Protein AF-D3NQY7-F1 (afdb_monomer_lite)

pLDDT: mean 91.81, std 7.22, range [50.72, 98.06]

Radius of gyration: 21.27 Å; chains: 1; bounding box: 41×18×64 Å

Secondary structure (DSSP, 8-state):
--HHHHHHHHHHT-SSSPPHHHHHHHHTTSHHHHHHHHHHHHHHHHHHHHHHHHHHHHHHHHTS-HHHHHH-HHHHHHHHHHHHHHHHHHHHHHHHHHTT-

Sequence (101 aa):
MDRAARLDSLHRSHDGQPPKPALRAALLGGRERANALKRAATLRLHGTLAAEACFAAARRRRGLTAATCRSDAWLARLAATLAHHRGAAVALLDQRKAYSQ

Foldseek 3Di:
DDLVVLVVVQPVVDPDDGDPVSNQQSNQPHDVSSVVVVLVVLLVVLVVQLVVLVVVLVVVVVVDDPVVCVVDPSNVVSVVSNVVSVVVNVVSVVVVVVVVD

Structure (mmCIF, N/CA/C/O backbone):
data_AF-D3NQY7-F1
#
_entry.id   AF-D3NQY7-F1
#
loop_
_atom_site.group_PDB
_atom_site.id
_atom_site.type_symbo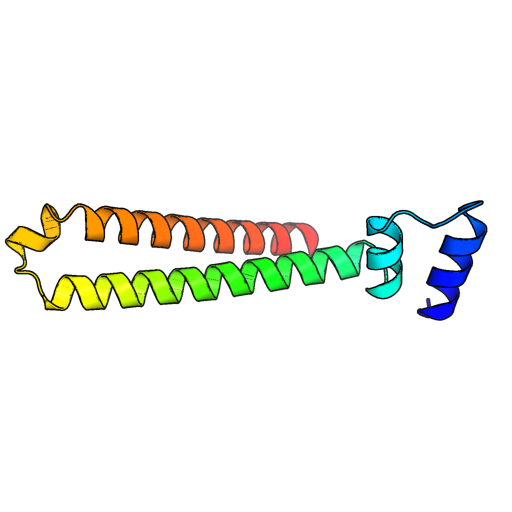l
_atom_site.label_atom_id
_atom_site.label_alt_id
_atom_site.label_comp_id
_atom_site.label_asym_id
_atom_site.label_entity_id
_atom_site.label_seq_id
_atom_site.pdbx_PDB_ins_code
_atom_site.Cartn_x
_atom_site.Cartn_y
_atom_site.Cartn_z
_atom_site.occupancy
_atom_site.B_iso_or_equiv
_atom_site.auth_seq_id
_atom_site.auth_comp_id
_atom_site.auth_asym_id
_atom_site.auth_atom_id
_atom_site.pdbx_PDB_model_num
ATOM 1 N N . MET A 1 1 ? 21.744 3.889 -20.654 1.00 65.56 1 MET A N 1
ATOM 2 C CA . MET A 1 1 ? 20.913 3.978 -21.877 1.00 65.56 1 MET A CA 1
ATOM 3 C C . MET A 1 1 ? 19.952 5.149 -21.776 1.00 65.56 1 MET A C 1
ATOM 5 O O . MET A 1 1 ? 19.302 5.309 -20.741 1.00 65.56 1 MET A O 1
ATOM 9 N N . ASP A 1 2 ? 19.856 5.929 -22.844 1.00 88.19 2 ASP A N 1
ATOM 10 C CA . ASP A 1 2 ? 18.861 6.986 -23.017 1.00 88.19 2 ASP A CA 1
ATOM 11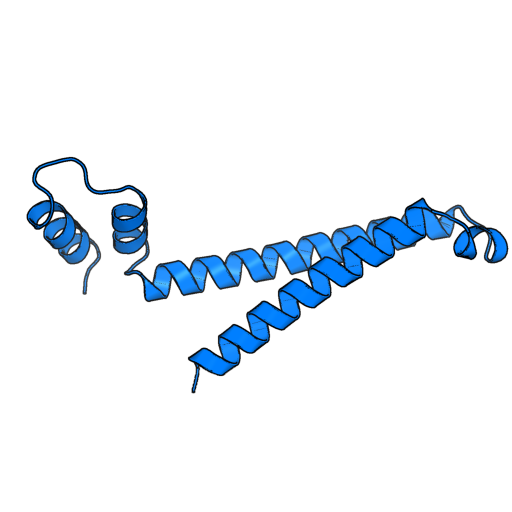 C C . ASP A 1 2 ? 17.442 6.403 -23.240 1.00 88.19 2 ASP A C 1
ATOM 13 O O . ASP A 1 2 ? 17.281 5.225 -23.574 1.00 88.19 2 ASP A O 1
ATOM 17 N N . ARG A 1 3 ? 16.391 7.185 -22.963 1.00 86.50 3 ARG A N 1
ATOM 18 C CA . ARG A 1 3 ? 14.982 6.791 -23.138 1.00 86.50 3 ARG A CA 1
ATOM 19 C C . ARG A 1 3 ? 14.658 6.512 -24.603 1.00 86.50 3 ARG A C 1
ATOM 21 O O . ARG A 1 3 ? 13.979 5.516 -24.843 1.00 86.50 3 ARG A O 1
ATOM 28 N N . ALA A 1 4 ? 15.150 7.331 -25.533 1.00 89.38 4 ALA A N 1
ATOM 29 C CA . ALA A 1 4 ? 14.934 7.131 -26.966 1.00 89.38 4 ALA A CA 1
ATOM 30 C C . ALA A 1 4 ? 15.476 5.764 -27.411 1.00 89.38 4 ALA A C 1
ATOM 32 O O . ALA A 1 4 ? 14.716 4.924 -27.880 1.00 89.38 4 ALA A O 1
ATOM 33 N N . ALA A 1 5 ? 16.728 5.455 -27.060 1.00 89.69 5 ALA A N 1
ATOM 34 C CA . ALA A 1 5 ? 17.363 4.174 -27.384 1.00 89.69 5 ALA A CA 1
ATOM 35 C C . ALA A 1 5 ? 16.595 2.933 -26.873 1.00 89.69 5 ALA A C 1
ATOM 37 O O . ALA A 1 5 ? 16.567 1.894 -27.534 1.00 89.69 5 ALA A O 1
ATOM 38 N N . ARG A 1 6 ? 15.952 3.015 -25.697 1.00 89.44 6 ARG A N 1
ATOM 39 C CA . ARG A 1 6 ? 15.106 1.922 -25.176 1.00 89.44 6 ARG A CA 1
ATOM 40 C C . ARG A 1 6 ? 13.807 1.759 -25.957 1.00 89.44 6 ARG A C 1
ATOM 42 O O . ARG A 1 6 ? 13.368 0.628 -26.143 1.00 89.44 6 ARG A O 1
ATOM 49 N N . LEU A 1 7 ? 13.180 2.862 -26.362 1.00 91.19 7 LEU A N 1
ATOM 50 C CA . LEU A 1 7 ? 11.961 2.822 -27.168 1.00 91.19 7 LEU A CA 1
ATOM 51 C C . LEU A 1 7 ? 12.261 2.302 -28.576 1.00 91.19 7 LEU A C 1
ATOM 53 O O . LEU A 1 7 ? 11.533 1.438 -29.051 1.00 91.19 7 LEU A O 1
ATOM 57 N N . ASP A 1 8 ? 13.376 2.717 -29.175 1.00 91.25 8 ASP A N 1
ATOM 58 C CA . ASP A 1 8 ? 13.817 2.226 -30.486 1.00 91.25 8 ASP A CA 1
ATOM 59 C C . ASP A 1 8 ? 14.144 0.730 -30.455 1.00 91.25 8 ASP A C 1
ATOM 61 O O . ASP A 1 8 ? 13.803 -0.016 -31.369 1.00 91.25 8 ASP A O 1
ATOM 65 N N . SER A 1 9 ? 14.790 0.257 -29.385 1.00 90.19 9 SER A N 1
ATOM 66 C CA . SER A 1 9 ? 15.016 -1.177 -29.168 1.00 90.19 9 SER A CA 1
ATOM 67 C C . SER A 1 9 ? 13.697 -1.950 -29.012 1.00 90.19 9 SER A C 1
ATOM 69 O O . SER A 1 9 ? 13.519 -3.026 -29.587 1.00 90.19 9 SER A O 1
ATOM 71 N N . LEU A 1 10 ? 12.731 -1.381 -28.285 1.00 90.88 10 LEU A N 1
ATOM 72 C CA . LEU A 1 10 ? 11.414 -1.989 -28.108 1.00 90.88 10 LEU A CA 1
ATOM 73 C C . LEU A 1 10 ? 10.626 -2.054 -29.424 1.00 90.88 10 LEU A C 1
ATOM 75 O O . LEU A 1 10 ? 9.980 -3.063 -29.689 1.00 90.88 10 LEU A O 1
ATOM 79 N N . HIS A 1 11 ? 10.697 -1.007 -30.245 1.00 89.50 11 HIS A N 1
ATOM 80 C CA . HIS A 1 11 ? 10.024 -0.965 -31.539 1.00 89.50 11 HIS A CA 1
ATOM 81 C C . HIS A 1 11 ? 10.633 -1.967 -32.523 1.00 89.50 11 HIS A C 1
ATOM 83 O O . HIS A 1 11 ? 9.903 -2.686 -33.185 1.00 89.50 11 HIS A O 1
ATOM 89 N N . ARG A 1 12 ? 11.966 -2.105 -32.547 1.00 91.62 12 ARG A N 1
ATOM 90 C CA . ARG A 1 12 ? 12.656 -3.087 -33.403 1.00 91.62 12 ARG A CA 1
ATOM 91 C C . ARG A 1 12 ? 12.425 -4.550 -33.019 1.00 91.62 12 ARG A C 1
ATOM 93 O O . ARG A 1 12 ? 12.694 -5.426 -33.826 1.00 91.62 12 ARG A O 1
ATOM 100 N N . SER A 1 13 ? 11.991 -4.821 -31.790 1.00 91.06 13 SER A N 1
ATOM 101 C CA . SER A 1 13 ? 11.751 -6.185 -31.292 1.00 91.06 13 SER A CA 1
ATOM 102 C C . SER A 1 13 ? 10.299 -6.644 -31.431 1.00 91.06 13 SER A C 1
ATOM 104 O O . SER A 1 13 ? 9.989 -7.768 -31.044 1.00 91.06 13 SER A O 1
ATOM 106 N N . HIS A 1 14 ? 9.408 -5.786 -31.935 1.00 89.81 14 HIS A N 1
ATOM 107 C CA . HIS A 1 14 ? 7.991 -6.092 -32.085 1.00 89.81 14 HIS A CA 1
ATOM 108 C C . HIS A 1 14 ? 7.506 -5.634 -33.460 1.00 89.81 14 HIS A C 1
ATOM 110 O O . HIS A 1 14 ? 7.515 -4.443 -33.750 1.00 89.81 14 HIS A O 1
ATOM 116 N N . ASP A 1 15 ? 6.982 -6.564 -34.258 1.00 85.62 15 ASP A N 1
ATOM 117 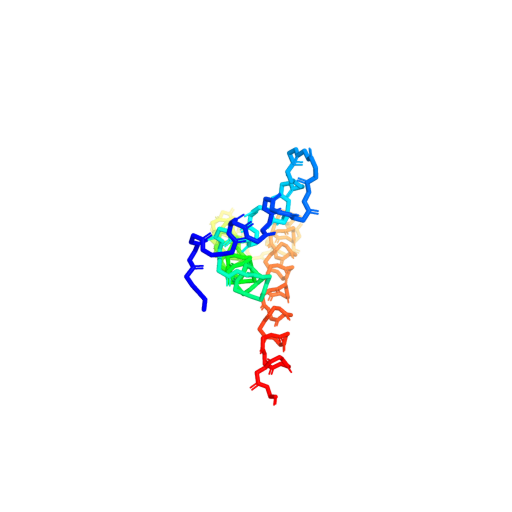C CA . ASP A 1 15 ? 6.439 -6.281 -35.599 1.00 85.62 15 ASP A CA 1
ATOM 118 C C . ASP A 1 15 ? 5.130 -5.459 -35.574 1.00 85.62 15 ASP A C 1
ATOM 120 O O . ASP A 1 15 ? 4.578 -5.095 -36.608 1.00 85.62 15 ASP A O 1
ATOM 124 N N . GLY A 1 16 ? 4.616 -5.150 -34.380 1.00 86.25 16 GLY A N 1
ATOM 125 C CA . GLY A 1 16 ? 3.390 -4.393 -34.155 1.00 86.25 16 GLY A CA 1
ATOM 126 C C . GLY A 1 16 ? 3.432 -3.614 -32.842 1.00 86.25 16 GLY A C 1
ATOM 127 O O . GLY A 1 16 ? 4.495 -3.380 -32.264 1.00 86.25 16 GLY A O 1
ATOM 128 N N . GLN A 1 17 ? 2.266 -3.191 -32.344 1.00 86.88 17 GLN A N 1
ATOM 129 C CA . GLN A 1 17 ? 2.210 -2.417 -31.104 1.00 86.88 17 GLN A CA 1
ATOM 130 C C . GLN A 1 17 ? 2.838 -3.210 -29.939 1.00 86.88 17 GLN A C 1
ATOM 132 O O . GLN A 1 17 ? 2.337 -4.284 -29.594 1.00 86.88 17 GLN A O 1
ATOM 137 N N . PRO A 1 18 ? 3.894 -2.685 -29.284 1.00 87.75 18 PRO A N 1
ATOM 138 C CA . PRO A 1 18 ? 4.546 -3.410 -28.209 1.00 87.75 18 PRO A CA 1
ATOM 139 C C . PRO A 1 18 ? 3.605 -3.559 -27.003 1.00 87.75 18 PRO A C 1
ATOM 141 O O . PRO A 1 18 ? 2.794 -2.662 -26.725 1.00 87.75 18 PRO A O 1
ATOM 144 N N . PRO A 1 19 ? 3.731 -4.646 -26.219 1.00 90.75 19 PRO A N 1
ATOM 145 C CA . PRO A 1 19 ? 2.931 -4.855 -25.024 1.00 90.75 19 PRO A CA 1
ATOM 146 C C . PRO A 1 19 ? 3.019 -3.657 -24.073 1.00 90.75 19 PRO A C 1
ATOM 148 O O . PRO A 1 19 ? 4.110 -3.191 -23.726 1.00 90.75 19 PRO A O 1
ATOM 151 N N . LYS A 1 20 ? 1.865 -3.192 -23.575 1.00 91.75 20 LYS A N 1
ATOM 152 C CA . LYS A 1 20 ? 1.782 -2.063 -22.626 1.00 91.75 20 LYS A CA 1
ATOM 153 C C . LYS A 1 20 ? 2.750 -2.187 -21.431 1.00 91.75 20 LYS A C 1
ATOM 155 O O . LYS A 1 20 ? 3.338 -1.168 -21.060 1.00 91.75 20 LYS A O 1
ATOM 160 N N . PRO A 1 21 ? 2.976 -3.376 -20.827 1.00 89.38 21 PRO A N 1
ATOM 161 C CA . PRO A 1 21 ? 3.953 -3.522 -19.747 1.00 89.38 21 PRO A CA 1
ATOM 162 C C . PRO A 1 21 ? 5.399 -3.246 -20.184 1.00 89.38 21 PRO A C 1
ATOM 164 O O . PRO A 1 21 ? 6.138 -2.587 -19.452 1.00 89.38 21 PRO A O 1
ATOM 167 N N . ALA A 1 22 ? 5.791 -3.703 -21.377 1.00 89.62 22 ALA A N 1
ATOM 168 C CA . ALA A 1 22 ? 7.129 -3.496 -21.925 1.00 89.62 22 ALA A CA 1
ATOM 169 C C . ALA A 1 22 ? 7.358 -2.021 -22.284 1.00 89.62 22 ALA A C 1
ATOM 171 O O . ALA A 1 22 ? 8.381 -1.443 -21.913 1.00 89.62 22 ALA A O 1
ATOM 172 N N . LEU A 1 23 ? 6.352 -1.378 -22.887 1.00 92.19 23 LEU A N 1
ATOM 173 C CA . LEU A 1 23 ? 6.360 0.060 -23.153 1.00 92.19 23 LEU A CA 1
ATOM 174 C C . LEU A 1 23 ? 6.505 0.872 -21.862 1.00 92.19 23 LEU A C 1
ATOM 176 O O . LEU A 1 23 ? 7.367 1.744 -21.759 1.00 92.19 23 LEU A O 1
ATOM 180 N N . ARG A 1 24 ? 5.717 0.551 -20.832 1.00 91.38 24 ARG A N 1
ATOM 181 C CA . ARG A 1 24 ? 5.808 1.209 -19.523 1.00 91.38 24 ARG A CA 1
ATOM 182 C C . ARG A 1 24 ? 7.191 1.038 -18.893 1.00 91.38 24 ARG A C 1
ATOM 184 O O . ARG A 1 24 ? 7.723 2.002 -18.348 1.00 91.38 24 ARG A O 1
ATOM 191 N N . ALA A 1 25 ? 7.782 -0.153 -18.971 1.00 91.94 25 ALA A N 1
ATOM 192 C CA . ALA A 1 25 ? 9.133 -0.386 -18.472 1.00 91.94 25 ALA A CA 1
ATOM 193 C C . ALA A 1 25 ? 10.168 0.454 -19.238 1.00 91.94 25 ALA A C 1
ATOM 195 O O . ALA A 1 25 ? 10.982 1.120 -18.605 1.00 91.94 25 ALA A O 1
ATOM 196 N N . ALA A 1 26 ? 10.106 0.498 -20.572 1.00 91.56 26 ALA A N 1
ATOM 197 C CA . ALA A 1 26 ? 11.005 1.315 -21.391 1.00 91.56 26 ALA A CA 1
ATOM 198 C C . ALA A 1 26 ? 10.913 2.815 -21.045 1.00 91.56 26 ALA A C 1
ATOM 200 O O . ALA A 1 26 ? 11.944 3.473 -20.860 1.00 91.56 26 ALA A O 1
ATOM 201 N N . LEU A 1 27 ? 9.689 3.328 -20.865 1.00 92.62 27 LEU A N 1
ATOM 202 C CA . LEU A 1 27 ? 9.412 4.715 -20.468 1.00 92.62 27 LEU A CA 1
ATOM 203 C C . LEU A 1 27 ? 9.951 5.056 -19.073 1.00 92.62 27 LEU A C 1
ATOM 205 O O . LEU A 1 27 ? 10.467 6.150 -18.862 1.00 92.62 27 LEU A O 1
ATOM 209 N N . LEU A 1 28 ? 9.862 4.117 -18.130 1.00 92.44 28 LEU A N 1
ATOM 210 C CA . LEU A 1 28 ? 10.304 4.300 -16.744 1.00 92.44 28 LEU A CA 1
ATOM 211 C C . LEU A 1 28 ? 11.791 3.983 -16.526 1.00 92.44 28 LEU A C 1
ATOM 213 O O . LEU A 1 28 ? 12.240 3.919 -15.384 1.00 92.44 28 LEU A O 1
ATOM 217 N N . GLY A 1 29 ? 12.570 3.820 -17.598 1.00 91.12 29 GLY A N 1
ATOM 218 C CA . GLY A 1 29 ? 14.017 3.612 -17.517 1.00 91.12 29 GLY A CA 1
ATOM 219 C C . GLY A 1 29 ? 14.447 2.154 -17.350 1.00 91.12 29 GLY A C 1
ATOM 220 O O . GLY A 1 29 ? 15.550 1.899 -16.877 1.00 91.12 29 GLY A O 1
ATOM 221 N N . GLY A 1 30 ? 13.601 1.207 -17.748 1.00 91.44 30 GLY A N 1
ATOM 222 C CA . GLY A 1 30 ? 13.834 -0.234 -17.673 1.00 91.44 30 GLY A CA 1
ATOM 223 C C . GLY A 1 30 ? 13.003 -0.923 -16.589 1.00 91.44 30 GLY A C 1
ATOM 224 O O . GLY A 1 30 ? 12.370 -0.281 -15.747 1.00 91.44 30 GLY A O 1
ATOM 225 N N . ARG A 1 31 ? 13.010 -2.263 -16.609 1.00 89.56 31 ARG A N 1
ATOM 226 C CA . ARG A 1 31 ? 12.196 -3.095 -15.708 1.00 89.56 31 ARG A CA 1
ATOM 227 C C . ARG A 1 31 ? 12.539 -2.868 -14.236 1.00 89.56 31 ARG A C 1
ATOM 229 O O . ARG A 1 31 ? 11.633 -2.692 -13.427 1.00 89.56 31 ARG A O 1
ATOM 236 N N . GLU A 1 32 ? 13.825 -2.781 -13.910 1.00 90.31 32 GLU A N 1
ATOM 237 C CA . GLU A 1 32 ? 14.278 -2.580 -12.530 1.00 90.31 32 GLU A CA 1
ATOM 238 C C . GLU A 1 32 ? 13.831 -1.236 -11.956 1.00 90.31 32 GLU A C 1
ATOM 240 O O . GLU A 1 32 ? 13.233 -1.182 -10.879 1.00 90.31 32 GLU A O 1
ATOM 245 N N . ARG A 1 33 ? 14.013 -0.146 -12.710 1.00 90.62 33 ARG A N 1
ATOM 246 C CA . ARG A 1 33 ? 13.566 1.184 -12.282 1.00 90.62 33 ARG A CA 1
ATOM 247 C C . ARG A 1 33 ? 12.042 1.267 -12.188 1.00 90.62 33 ARG A C 1
ATOM 249 O O . ARG A 1 33 ? 11.526 1.819 -11.218 1.00 90.62 33 ARG A O 1
ATOM 256 N N . ALA A 1 34 ? 11.314 0.670 -13.132 1.00 91.75 34 ALA A N 1
ATOM 257 C CA . ALA A 1 34 ? 9.856 0.584 -13.072 1.00 91.75 34 ALA A CA 1
ATOM 258 C C . ALA A 1 34 ? 9.371 -0.172 -11.820 1.00 91.75 34 ALA A C 1
ATOM 260 O O . ALA A 1 34 ? 8.452 0.287 -11.138 1.00 91.75 34 ALA A O 1
ATOM 261 N N . ASN A 1 35 ? 10.014 -1.292 -11.481 1.00 91.44 35 ASN A N 1
ATOM 262 C CA . ASN A 1 35 ? 9.709 -2.077 -10.286 1.00 91.44 35 ASN A CA 1
ATOM 263 C C . ASN A 1 35 ? 10.053 -1.323 -8.997 1.00 91.44 35 ASN A C 1
ATOM 265 O O . ASN A 1 35 ? 9.261 -1.335 -8.056 1.00 91.44 35 ASN A O 1
ATOM 269 N N . ALA A 1 36 ? 11.189 -0.625 -8.953 1.00 91.19 36 ALA A N 1
ATOM 270 C CA . ALA A 1 36 ? 11.563 0.221 -7.822 1.00 91.19 36 ALA A CA 1
ATOM 271 C C . ALA A 1 36 ? 10.539 1.345 -7.590 1.00 91.19 36 ALA A C 1
ATOM 273 O O . ALA A 1 36 ? 10.096 1.547 -6.460 1.00 91.19 36 ALA A O 1
ATOM 274 N N . LEU A 1 37 ? 10.094 2.018 -8.659 1.00 93.00 37 LEU A N 1
ATOM 275 C CA . LEU A 1 37 ? 9.048 3.041 -8.589 1.00 93.00 37 LEU A CA 1
ATOM 276 C C . LEU A 1 37 ? 7.710 2.463 -8.125 1.00 93.00 37 LEU A C 1
ATOM 278 O O . LEU A 1 37 ? 7.054 3.061 -7.275 1.00 93.00 37 LEU A O 1
ATOM 282 N N . LYS A 1 38 ? 7.321 1.288 -8.637 1.00 92.81 38 LYS A N 1
ATOM 283 C CA . LYS A 1 38 ? 6.110 0.586 -8.195 1.00 92.81 38 LYS A CA 1
ATOM 284 C C . LYS A 1 38 ? 6.180 0.276 -6.700 1.00 92.81 38 LYS A C 1
ATOM 286 O O . LYS A 1 38 ? 5.272 0.661 -5.977 1.00 92.81 38 LYS A O 1
ATOM 291 N N . ARG A 1 39 ? 7.271 -0.338 -6.227 1.00 93.06 39 ARG A N 1
ATOM 292 C CA . ARG A 1 39 ? 7.479 -0.655 -4.803 1.00 93.06 39 ARG A CA 1
ATOM 293 C C . ARG A 1 39 ? 7.425 0.597 -3.927 1.00 93.06 39 ARG A C 1
ATOM 295 O O . ARG A 1 39 ? 6.730 0.597 -2.917 1.00 93.06 39 ARG A O 1
ATOM 302 N N . ALA A 1 40 ? 8.092 1.677 -4.334 1.00 93.56 40 ALA A N 1
ATOM 303 C CA . ALA A 1 40 ? 8.067 2.944 -3.606 1.00 93.56 40 ALA A CA 1
ATOM 304 C C . ALA A 1 40 ? 6.659 3.563 -3.550 1.00 93.56 40 ALA A C 1
ATOM 306 O O . ALA A 1 40 ? 6.246 4.057 -2.502 1.00 93.56 40 ALA A O 1
ATOM 307 N N . ALA A 1 41 ? 5.906 3.518 -4.652 1.00 95.94 41 ALA A N 1
ATOM 308 C CA . ALA A 1 41 ? 4.527 3.996 -4.692 1.00 95.94 41 ALA A CA 1
ATOM 309 C C . ALA A 1 41 ? 3.600 3.147 -3.807 1.00 95.94 41 ALA A C 1
ATOM 311 O O . ALA A 1 41 ? 2.829 3.704 -3.032 1.00 95.94 41 ALA A O 1
ATOM 312 N N . THR A 1 42 ? 3.716 1.817 -3.862 1.00 96.44 42 THR A N 1
ATOM 313 C CA . THR A 1 42 ? 2.943 0.904 -3.008 1.00 96.44 42 THR A CA 1
ATOM 314 C C . THR A 1 42 ? 3.260 1.115 -1.527 1.00 96.44 42 THR A C 1
ATOM 316 O O . THR A 1 42 ? 2.346 1.151 -0.708 1.00 96.44 42 THR A O 1
ATOM 319 N N . LEU A 1 43 ? 4.532 1.335 -1.176 1.00 96.62 43 LEU A N 1
ATOM 320 C CA . LEU A 1 43 ? 4.927 1.648 0.197 1.00 96.62 43 LEU A CA 1
ATOM 321 C C . LEU A 1 43 ? 4.269 2.943 0.693 1.00 96.62 43 LEU A C 1
ATOM 323 O O . LEU A 1 43 ? 3.707 2.963 1.786 1.00 96.62 43 LEU A O 1
ATOM 327 N N . ARG A 1 44 ? 4.299 4.013 -0.115 1.00 97.25 44 ARG A N 1
ATOM 328 C CA . ARG A 1 44 ? 3.633 5.283 0.225 1.00 97.25 44 ARG A CA 1
ATOM 329 C C . ARG A 1 44 ? 2.128 5.101 0.394 1.00 97.25 44 ARG A C 1
ATOM 331 O O . ARG A 1 44 ? 1.582 5.595 1.370 1.00 97.25 44 ARG A O 1
ATOM 338 N N . LEU A 1 45 ? 1.488 4.352 -0.507 1.00 98.06 45 LEU A N 1
ATOM 339 C CA . LEU A 1 45 ? 0.057 4.060 -0.432 1.00 98.06 45 LEU A CA 1
ATOM 340 C C . LEU A 1 45 ? -0.309 3.359 0.882 1.00 98.06 45 LEU A C 1
ATOM 342 O O . LEU A 1 45 ? -1.220 3.801 1.574 1.00 98.06 45 LEU A O 1
ATOM 346 N N . HIS A 1 46 ? 0.419 2.306 1.264 1.00 97.88 46 HIS A N 1
ATOM 347 C CA . HIS A 1 46 ? 0.183 1.636 2.544 1.00 97.88 46 HIS A CA 1
ATOM 348 C C . HIS A 1 46 ? 0.445 2.548 3.746 1.00 97.88 46 HIS A C 1
ATOM 350 O O . HIS A 1 46 ? -0.292 2.476 4.725 1.00 97.88 46 HIS A O 1
ATOM 356 N N . GLY A 1 47 ? 1.439 3.436 3.663 1.00 97.06 47 GLY A N 1
ATOM 357 C CA . GLY A 1 47 ? 1.666 4.472 4.671 1.00 97.06 47 GLY A CA 1
ATOM 358 C C . GLY A 1 47 ? 0.460 5.401 4.842 1.00 97.06 47 GLY A C 1
ATOM 359 O O . GLY A 1 47 ? -0.002 5.600 5.965 1.00 97.06 47 GLY A O 1
ATOM 360 N N . THR A 1 48 ? -0.093 5.911 3.738 1.00 97.94 48 THR A N 1
ATOM 361 C CA . THR A 1 48 ? -1.294 6.761 3.747 1.00 97.94 48 THR A CA 1
ATOM 362 C C . THR A 1 48 ? -2.503 6.024 4.318 1.00 97.94 48 THR A C 1
ATOM 364 O O . THR A 1 48 ? -3.128 6.517 5.252 1.00 97.94 48 THR A O 1
ATOM 367 N N . LEU A 1 49 ? -2.789 4.810 3.840 1.00 98.00 49 LEU A N 1
ATOM 368 C CA . LEU A 1 49 ? -3.940 4.029 4.307 1.00 98.00 49 LEU A CA 1
ATOM 369 C C . LEU A 1 49 ? -3.822 3.636 5.790 1.00 98.00 49 LEU A C 1
ATOM 371 O O . LEU A 1 49 ? -4.817 3.604 6.512 1.00 98.00 49 LEU A O 1
ATOM 375 N N . ALA A 1 50 ? -2.606 3.378 6.281 1.00 97.88 50 ALA A N 1
ATOM 376 C CA . ALA A 1 50 ? -2.367 3.165 7.707 1.00 97.88 50 ALA A CA 1
ATOM 377 C C . ALA A 1 50 ? -2.643 4.438 8.529 1.00 97.88 50 ALA A C 1
ATOM 379 O O . ALA A 1 50 ? -3.251 4.358 9.599 1.00 97.88 50 ALA A O 1
ATOM 380 N N . ALA A 1 51 ? -2.233 5.613 8.039 1.00 97.12 51 ALA A N 1
ATOM 381 C CA . ALA A 1 51 ? -2.516 6.887 8.698 1.00 97.12 51 ALA A CA 1
ATOM 382 C C . ALA A 1 51 ? -4.026 7.185 8.738 1.00 97.12 51 ALA A C 1
ATOM 384 O O . ALA A 1 51 ? -4.550 7.553 9.791 1.00 97.12 51 ALA A O 1
ATOM 385 N N . GLU A 1 52 ? -4.739 6.944 7.636 1.00 98.00 52 GLU A N 1
ATOM 386 C CA . GLU A 1 52 ? -6.198 7.082 7.555 1.00 98.00 52 GLU A CA 1
ATOM 387 C C . GLU A 1 52 ? -6.920 6.132 8.518 1.00 98.00 52 GLU A C 1
ATOM 389 O O . GLU A 1 52 ? -7.793 6.567 9.274 1.00 98.00 52 GLU A O 1
ATOM 394 N N . ALA A 1 53 ? -6.524 4.855 8.565 1.00 97.38 53 ALA A N 1
ATOM 395 C CA . ALA A 1 53 ? -7.089 3.881 9.498 1.00 97.38 53 ALA A CA 1
ATOM 396 C C . ALA A 1 53 ? -6.852 4.286 10.964 1.00 97.38 53 ALA A C 1
ATOM 398 O O . ALA A 1 53 ? -7.755 4.174 11.796 1.00 97.38 53 ALA A O 1
ATOM 399 N N . CYS A 1 54 ? -5.664 4.814 11.279 1.00 97.19 54 CYS A N 1
ATOM 400 C CA . CYS A 1 54 ? -5.337 5.335 12.606 1.00 97.19 54 CYS A CA 1
ATOM 401 C C . CYS A 1 54 ? -6.220 6.538 12.979 1.00 97.19 54 CYS A C 1
ATOM 403 O O . CYS A 1 54 ? -6.808 6.567 14.064 1.00 97.19 54 CYS A O 1
ATOM 405 N N . PHE A 1 55 ? -6.378 7.500 12.065 1.00 97.88 55 PHE A N 1
ATOM 406 C CA . PHE A 1 55 ? -7.243 8.662 12.265 1.00 97.88 55 PHE A CA 1
ATOM 407 C C . PHE A 1 55 ? -8.709 8.254 12.460 1.00 97.88 55 PHE A C 1
ATOM 409 O O . PHE A 1 55 ? -9.360 8.704 13.405 1.00 97.88 55 PHE A O 1
ATOM 416 N N . ALA A 1 56 ? -9.223 7.354 11.619 1.00 97.12 56 ALA A N 1
ATOM 417 C CA . ALA A 1 56 ? -10.581 6.836 11.730 1.00 97.12 56 ALA A CA 1
ATOM 418 C C . ALA A 1 56 ? -10.808 6.101 13.061 1.00 97.12 56 ALA A C 1
ATOM 420 O O . ALA A 1 56 ? -11.844 6.300 13.701 1.00 97.12 56 ALA A O 1
ATOM 421 N N . ALA A 1 57 ? -9.832 5.309 13.520 1.00 96.38 57 ALA A N 1
ATOM 422 C CA . ALA A 1 57 ? -9.900 4.620 14.806 1.00 96.38 57 ALA A CA 1
ATOM 423 C C . ALA A 1 57 ? -9.917 5.616 15.973 1.00 96.38 57 ALA A C 1
ATOM 425 O O . ALA A 1 57 ? -10.764 5.512 16.861 1.00 96.38 57 ALA A O 1
ATOM 426 N N . ALA A 1 58 ? -9.043 6.627 15.950 1.00 96.19 58 ALA A N 1
ATOM 427 C CA . ALA A 1 58 ? -9.030 7.691 16.950 1.00 96.19 58 ALA A CA 1
ATOM 428 C C . ALA A 1 58 ? -10.363 8.456 16.977 1.00 96.19 58 ALA A C 1
ATOM 430 O O . ALA A 1 58 ? -10.924 8.687 18.049 1.00 96.19 58 ALA A O 1
ATOM 431 N N . ARG A 1 59 ? -10.918 8.787 15.803 1.00 96.38 59 ARG A N 1
ATOM 432 C CA . ARG A 1 59 ? -12.216 9.461 15.681 1.00 96.38 59 ARG A CA 1
ATOM 433 C C . ARG A 1 59 ? -13.359 8.608 16.229 1.00 96.38 59 ARG A C 1
ATOM 435 O O . ARG A 1 59 ? -14.201 9.135 16.947 1.00 96.38 59 ARG A O 1
ATOM 442 N N . ARG A 1 60 ? -13.378 7.302 15.943 1.00 95.25 60 ARG A N 1
ATOM 443 C CA . ARG A 1 60 ? -14.396 6.377 16.468 1.00 95.25 60 ARG A CA 1
ATOM 444 C C . ARG A 1 60 ? -14.298 6.234 17.987 1.00 95.25 60 ARG A C 1
ATOM 446 O O . ARG A 1 60 ? -15.324 6.296 18.654 1.00 95.25 60 ARG A O 1
ATOM 453 N N . ARG A 1 61 ? -13.084 6.121 18.538 1.00 95.75 61 ARG A N 1
ATOM 454 C CA . ARG A 1 61 ? -12.856 6.035 19.992 1.00 95.75 61 ARG A CA 1
ATOM 455 C C . ARG A 1 61 ? -13.360 7.261 20.752 1.00 95.75 61 ARG A C 1
ATOM 457 O O . ARG A 1 61 ? -13.837 7.099 21.866 1.00 95.75 61 ARG A O 1
ATOM 464 N N . ARG A 1 62 ? -13.297 8.464 20.165 1.00 95.12 62 ARG A N 1
ATOM 465 C CA . ARG A 1 62 ? -13.792 9.698 20.812 1.00 95.12 62 ARG A CA 1
ATOM 466 C C . ARG A 1 62 ? -15.291 9.668 21.125 1.00 95.12 62 ARG A C 1
ATOM 468 O O . ARG A 1 62 ? -15.712 10.368 22.034 1.00 95.12 62 ARG A O 1
ATOM 475 N N . GLY A 1 63 ? -16.081 8.887 20.387 1.00 93.44 63 GLY A N 1
ATOM 476 C CA . GLY A 1 63 ? -17.525 8.756 20.606 1.00 93.44 63 GLY A CA 1
ATOM 477 C C . GLY A 1 63 ? -17.931 7.561 21.471 1.00 93.44 63 GLY A C 1
ATOM 478 O O . GLY A 1 63 ? -19.117 7.266 21.556 1.00 93.44 63 GLY A O 1
ATOM 479 N N . LEU A 1 64 ? -16.974 6.832 22.051 1.00 94.62 64 LEU A N 1
ATOM 480 C CA . LEU A 1 64 ? -17.223 5.584 22.769 1.00 94.62 64 LEU A CA 1
ATOM 481 C C . LEU A 1 64 ? -16.666 5.657 24.191 1.00 94.62 64 LEU A C 1
ATOM 483 O O . LEU A 1 64 ? -15.600 6.214 24.439 1.00 94.62 64 LEU A O 1
ATOM 487 N N . THR A 1 65 ? -17.353 5.006 25.126 1.00 94.62 65 THR A N 1
ATOM 488 C CA . THR A 1 65 ? -16.782 4.721 26.447 1.00 94.62 65 THR A CA 1
ATOM 489 C C . THR A 1 65 ? -15.711 3.634 26.336 1.00 94.62 65 THR A C 1
ATOM 491 O O . THR A 1 65 ? -15.697 2.841 25.385 1.00 94.62 65 THR A O 1
ATOM 494 N N . ALA A 1 66 ? -14.839 3.536 27.341 1.00 90.38 66 ALA A N 1
ATOM 495 C CA . ALA A 1 66 ? -13.814 2.494 27.397 1.00 90.38 66 ALA A CA 1
ATOM 496 C C . ALA A 1 66 ? -14.406 1.072 27.347 1.00 90.38 66 ALA A C 1
ATOM 498 O O . ALA A 1 66 ? -13.835 0.194 26.700 1.00 90.38 66 ALA A O 1
ATOM 499 N N . ALA A 1 67 ? -15.566 0.852 27.977 1.00 92.38 67 ALA A N 1
ATOM 500 C CA . ALA A 1 67 ? -16.263 -0.431 27.940 1.00 92.38 67 ALA A CA 1
ATOM 501 C C . ALA A 1 67 ? -16.749 -0.767 26.523 1.00 92.38 67 ALA A C 1
ATOM 503 O O . ALA A 1 67 ? -16.471 -1.853 26.019 1.00 92.38 67 ALA A O 1
ATOM 504 N N . THR A 1 68 ? -17.384 0.196 25.849 1.00 93.69 68 THR A N 1
ATOM 505 C CA . THR A 1 68 ? -17.902 0.014 24.483 1.00 93.69 68 THR A CA 1
ATOM 506 C C . THR A 1 68 ? -16.805 -0.084 23.424 1.00 93.69 68 THR A C 1
ATOM 508 O O . THR A 1 68 ? -17.005 -0.730 22.405 1.00 93.69 68 THR A O 1
ATOM 511 N N . CYS A 1 69 ? -15.617 0.487 23.661 1.00 93.12 69 CYS A N 1
ATOM 512 C CA . CYS A 1 69 ? -14.494 0.366 22.726 1.00 93.12 69 CYS A CA 1
ATOM 513 C C . CYS A 1 69 ? -14.060 -1.090 22.505 1.00 93.12 69 CYS A C 1
ATOM 515 O O . CYS A 1 69 ? -13.629 -1.429 21.406 1.00 93.12 69 CYS A O 1
ATOM 517 N N . ARG A 1 70 ? -14.147 -1.942 23.538 1.00 91.00 70 ARG A N 1
ATOM 518 C CA . ARG A 1 70 ? -13.677 -3.337 23.474 1.00 91.00 70 ARG A CA 1
ATOM 519 C C . ARG A 1 70 ? -14.569 -4.235 22.621 1.00 91.00 70 ARG A C 1
ATOM 521 O O . ARG A 1 70 ? -14.072 -5.194 22.045 1.00 91.00 70 ARG A O 1
ATOM 528 N N . SER A 1 71 ? -15.860 -3.928 22.548 1.00 94.75 71 SER A N 1
ATOM 529 C CA . SER A 1 71 ? -16.851 -4.690 21.783 1.00 94.75 71 SER A CA 1
ATOM 530 C C . SER A 1 71 ? -17.252 -4.015 20.467 1.00 94.75 71 SER A C 1
ATOM 532 O O . SER A 1 71 ? -18.070 -4.557 19.725 1.00 94.75 71 SER A O 1
ATOM 534 N N . ASP A 1 72 ? -16.683 -2.849 20.139 1.00 96.69 72 ASP A N 1
ATOM 535 C CA . ASP A 1 72 ? -17.023 -2.127 18.915 1.00 96.69 72 ASP A CA 1
ATOM 536 C C . ASP A 1 72 ? -16.438 -2.821 17.675 1.00 96.69 72 ASP A C 1
ATOM 538 O O . ASP A 1 72 ? -15.243 -2.746 17.377 1.00 96.69 72 ASP A O 1
ATOM 542 N N . ALA A 1 73 ? -17.308 -3.471 16.902 1.00 96.62 73 ALA A N 1
ATOM 543 C CA . ALA A 1 73 ? -16.922 -4.188 15.688 1.00 96.62 73 ALA A CA 1
ATOM 544 C C . ALA A 1 73 ? -16.286 -3.274 14.623 1.00 96.62 73 ALA A C 1
ATOM 546 O O . ALA A 1 73 ? -15.498 -3.733 13.795 1.00 96.62 73 ALA A O 1
ATOM 547 N N . TRP A 1 74 ? -16.619 -1.979 14.611 1.00 95.75 74 TRP A N 1
ATOM 548 C CA . TRP A 1 74 ? -16.014 -1.027 13.680 1.00 95.75 74 TRP A CA 1
ATOM 549 C C . TRP A 1 74 ? -14.563 -0.707 14.058 1.00 95.75 74 TRP A C 1
ATOM 551 O O . TRP A 1 74 ? -13.691 -0.751 13.190 1.00 95.75 74 TRP A O 1
ATOM 561 N N . LEU A 1 75 ? -14.269 -0.488 15.344 1.00 95.88 75 LEU A N 1
ATOM 562 C CA . LEU A 1 75 ? -12.895 -0.368 15.839 1.00 95.88 75 LEU A CA 1
ATOM 563 C C . LEU A 1 75 ? -12.063 -1.618 15.556 1.00 95.88 75 LEU A C 1
ATOM 565 O O . LEU A 1 75 ? -10.918 -1.480 15.128 1.00 95.88 75 LEU A O 1
ATOM 569 N N . ALA A 1 76 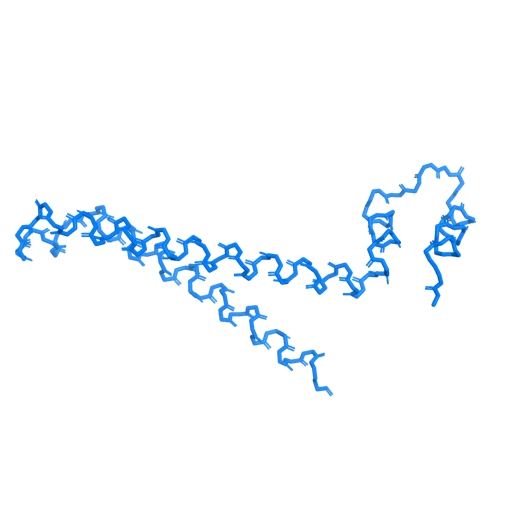? -12.627 -2.816 15.730 1.00 96.19 76 ALA A N 1
ATOM 570 C CA . ALA A 1 76 ? -11.930 -4.059 15.403 1.00 96.19 76 ALA A CA 1
ATOM 571 C C . ALA A 1 76 ? -11.540 -4.126 13.914 1.00 96.19 76 ALA A C 1
ATOM 573 O O . ALA A 1 76 ? -10.394 -4.436 13.586 1.00 96.19 76 ALA A O 1
ATOM 574 N N . ARG A 1 77 ? -12.455 -3.755 13.005 1.00 97.00 77 ARG A N 1
ATOM 575 C CA . ARG A 1 7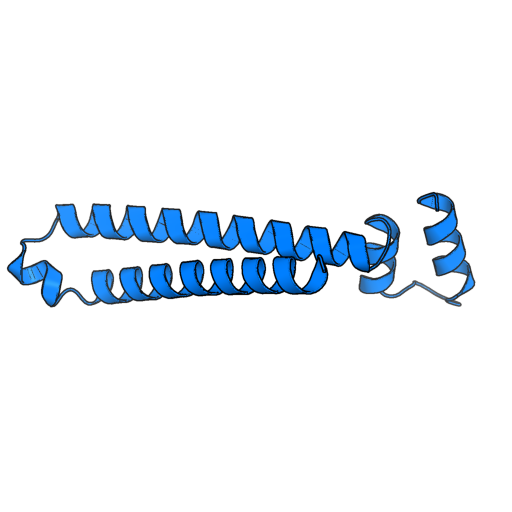7 ? -12.167 -3.682 11.561 1.00 97.00 77 ARG A CA 1
ATOM 576 C C . ARG A 1 77 ? -11.088 -2.650 11.240 1.00 97.00 77 ARG A C 1
ATOM 578 O O . ARG A 1 77 ? -10.164 -2.956 10.497 1.00 97.00 77 ARG A O 1
ATOM 585 N N . LEU A 1 78 ? -11.161 -1.455 11.827 1.00 96.19 78 LEU A N 1
ATOM 586 C CA . LEU A 1 78 ? -10.152 -0.411 11.619 1.00 96.19 78 LEU A CA 1
ATOM 587 C C . LEU A 1 78 ? -8.768 -0.832 12.128 1.00 96.19 78 LEU A C 1
ATOM 589 O O . LEU A 1 78 ? -7.765 -0.568 11.465 1.00 96.19 78 LEU A O 1
ATOM 593 N N . ALA A 1 79 ? -8.706 -1.522 13.268 1.00 95.94 79 ALA A N 1
ATOM 594 C CA . ALA A 1 79 ? -7.466 -2.081 13.796 1.00 95.94 79 ALA A CA 1
ATOM 595 C C . ALA A 1 79 ? -6.889 -3.166 12.871 1.00 95.94 79 ALA A C 1
ATOM 597 O O . ALA A 1 79 ? -5.685 -3.165 12.613 1.00 95.94 79 ALA A O 1
ATOM 598 N N . ALA A 1 80 ? -7.736 -4.038 12.315 1.00 97.56 80 ALA A N 1
ATOM 599 C CA . ALA A 1 80 ? -7.319 -5.040 11.336 1.00 97.56 80 ALA A CA 1
ATOM 600 C C . ALA A 1 80 ? -6.789 -4.396 10.041 1.00 97.56 80 ALA A C 1
ATOM 602 O O . ALA A 1 80 ? -5.718 -4.770 9.566 1.00 97.56 80 ALA A O 1
ATOM 603 N N . THR A 1 81 ? -7.472 -3.376 9.511 1.00 97.62 81 THR A N 1
ATOM 604 C CA . THR A 1 81 ? -7.012 -2.606 8.341 1.00 97.62 81 THR A CA 1
ATOM 605 C C . THR A 1 81 ? -5.666 -1.930 8.604 1.00 97.62 81 THR A C 1
ATOM 607 O O . THR A 1 81 ? -4.754 -2.001 7.777 1.00 97.62 81 THR A O 1
ATOM 610 N N . LEU A 1 82 ? -5.502 -1.319 9.781 1.00 96.88 82 LEU A N 1
ATOM 611 C CA . LEU A 1 82 ? -4.234 -0.725 10.201 1.00 96.88 82 LEU A CA 1
ATOM 612 C C . LEU A 1 82 ? -3.112 -1.773 10.255 1.00 96.88 82 LEU A C 1
ATOM 614 O O . LEU A 1 82 ? -2.022 -1.530 9.732 1.00 96.88 82 LEU A O 1
ATOM 618 N N . ALA A 1 83 ? -3.367 -2.930 10.869 1.00 97.81 83 ALA A N 1
ATOM 619 C CA . ALA A 1 83 ? -2.399 -4.020 10.959 1.00 97.81 83 ALA A CA 1
ATOM 620 C C . ALA A 1 83 ? -2.007 -4.542 9.569 1.00 97.81 83 ALA A C 1
ATOM 622 O O . ALA A 1 83 ? -0.819 -4.701 9.289 1.00 97.81 83 ALA A O 1
ATOM 623 N N . HIS A 1 84 ? -2.983 -4.718 8.675 1.00 97.81 84 HIS A N 1
ATOM 624 C CA . HIS A 1 84 ? -2.753 -5.149 7.300 1.00 97.81 84 HIS A CA 1
ATOM 625 C C . HIS A 1 84 ? -1.823 -4.188 6.543 1.00 97.81 84 HIS A C 1
ATOM 627 O O . HIS A 1 84 ? -0.815 -4.617 5.982 1.00 97.81 84 HIS A O 1
ATOM 633 N N . HIS A 1 85 ? -2.105 -2.882 6.563 1.00 97.94 85 HIS A N 1
ATOM 634 C CA . HIS A 1 85 ? -1.280 -1.909 5.843 1.00 97.94 85 HIS A CA 1
ATOM 635 C C . HIS A 1 85 ? 0.112 -1.729 6.452 1.00 97.94 85 HIS A C 1
ATOM 637 O O . HIS A 1 85 ? 1.085 -1.580 5.712 1.00 97.94 85 HIS A O 1
ATOM 643 N N . ARG A 1 86 ? 0.245 -1.818 7.782 1.00 96.06 86 ARG A N 1
ATOM 644 C CA . ARG A 1 86 ? 1.563 -1.840 8.435 1.00 96.06 86 ARG A CA 1
ATOM 645 C C . ARG A 1 86 ? 2.367 -3.077 8.042 1.00 96.06 86 ARG A C 1
ATOM 647 O O . ARG A 1 86 ? 3.527 -2.935 7.667 1.00 96.06 86 ARG A O 1
ATOM 654 N N . GLY A 1 87 ? 1.751 -4.258 8.071 1.00 96.56 87 GLY A N 1
ATOM 655 C CA . GLY A 1 87 ? 2.391 -5.506 7.654 1.00 96.56 87 GLY A CA 1
ATOM 656 C C . GLY A 1 87 ? 2.843 -5.466 6.193 1.00 96.56 87 GLY A C 1
ATOM 657 O O . GLY A 1 87 ? 3.987 -5.795 5.890 1.00 96.56 87 GLY A O 1
ATOM 658 N N . ALA A 1 88 ? 1.991 -4.966 5.294 1.00 94.88 88 ALA A N 1
ATOM 659 C CA . ALA A 1 88 ? 2.331 -4.804 3.882 1.00 94.88 88 ALA A CA 1
ATOM 660 C C . ALA A 1 88 ? 3.502 -3.824 3.662 1.00 94.88 88 ALA A C 1
ATOM 662 O O . ALA A 1 88 ? 4.385 -4.084 2.844 1.00 94.88 88 ALA A O 1
ATOM 663 N N . ALA A 1 89 ? 3.551 -2.719 4.414 1.00 93.38 89 ALA A N 1
ATOM 664 C CA . ALA A 1 89 ? 4.662 -1.771 4.357 1.00 93.38 89 ALA A CA 1
ATOM 665 C C . ALA A 1 89 ? 5.988 -2.391 4.835 1.00 93.38 89 ALA A C 1
ATOM 667 O O . ALA A 1 89 ? 7.018 -2.191 4.190 1.00 93.38 89 ALA A O 1
ATOM 668 N N . VAL A 1 90 ? 5.966 -3.173 5.921 1.00 94.12 90 VAL A N 1
ATOM 669 C CA . VAL A 1 90 ? 7.152 -3.886 6.431 1.00 94.12 90 VAL A CA 1
ATOM 670 C C . VAL A 1 90 ? 7.663 -4.895 5.404 1.00 94.12 90 VAL A C 1
ATOM 672 O O . VAL A 1 90 ? 8.837 -4.846 5.046 1.00 94.12 90 VAL A O 1
ATOM 675 N N . ALA A 1 91 ? 6.779 -5.716 4.830 1.00 93.06 91 ALA A N 1
ATOM 676 C CA . ALA A 1 91 ? 7.159 -6.691 3.807 1.00 93.06 91 ALA A CA 1
ATOM 677 C C . ALA A 1 91 ? 7.845 -6.036 2.590 1.00 93.06 91 ALA A C 1
ATOM 679 O O . ALA A 1 91 ? 8.822 -6.564 2.059 1.00 93.06 91 ALA A O 1
ATOM 680 N N . LEU A 1 92 ? 7.383 -4.854 2.163 1.00 91.25 92 LEU A N 1
ATOM 681 C CA . LEU A 1 92 ? 8.014 -4.094 1.076 1.00 91.25 92 LEU A CA 1
ATOM 682 C C . LEU A 1 92 ? 9.397 -3.543 1.451 1.00 91.25 92 LEU A C 1
ATOM 684 O O . LEU A 1 92 ? 10.281 -3.467 0.593 1.00 91.25 92 LEU A O 1
ATOM 688 N N . LEU A 1 93 ? 9.592 -3.142 2.708 1.00 90.81 93 LEU A N 1
ATOM 689 C CA . LEU A 1 93 ? 10.888 -2.684 3.208 1.00 90.81 93 LEU A CA 1
ATOM 690 C C . LEU A 1 93 ? 11.890 -3.835 3.306 1.00 90.81 93 LEU A C 1
ATOM 692 O O . LEU A 1 93 ? 13.047 -3.655 2.929 1.00 90.81 93 LEU A O 1
ATOM 696 N N . ASP A 1 94 ? 11.452 -5.010 3.745 1.00 90.50 94 ASP A N 1
ATOM 697 C CA . ASP A 1 94 ? 12.313 -6.189 3.840 1.00 90.50 94 ASP A CA 1
ATOM 698 C C . ASP A 1 94 ? 12.722 -6.696 2.456 1.00 90.50 94 ASP A C 1
ATOM 700 O O . ASP A 1 94 ? 13.904 -6.942 2.218 1.00 90.50 94 ASP A O 1
ATOM 704 N N . GLN A 1 95 ? 11.796 -6.706 1.490 1.00 84.69 95 GLN A N 1
ATOM 705 C CA . GLN A 1 95 ? 12.136 -6.951 0.085 1.00 84.69 95 GLN A CA 1
ATOM 706 C C . GLN A 1 95 ? 13.175 -5.947 -0.426 1.00 84.69 95 GLN A C 1
ATOM 708 O O . GLN A 1 95 ? 14.134 -6.329 -1.090 1.00 84.69 95 GLN A O 1
ATOM 713 N N . ARG A 1 96 ? 13.025 -4.653 -0.112 1.00 81.75 96 ARG A N 1
ATOM 714 C CA . ARG A 1 96 ? 14.003 -3.634 -0.520 1.00 81.75 96 ARG A CA 1
ATOM 715 C C . ARG A 1 96 ? 15.394 -3.921 0.054 1.00 81.75 96 ARG A C 1
ATOM 717 O O . ARG A 1 96 ? 16.364 -3.769 -0.684 1.00 81.75 96 ARG A O 1
ATOM 724 N N . LYS A 1 97 ? 15.496 -4.314 1.328 1.00 80.88 97 LYS A N 1
ATOM 725 C CA . LYS A 1 97 ? 16.775 -4.674 1.965 1.00 80.88 97 LYS A CA 1
ATOM 726 C C . LYS A 1 97 ? 17.410 -5.892 1.294 1.00 80.88 97 LYS A C 1
ATOM 728 O O . LYS A 1 97 ? 18.588 -5.833 0.969 1.00 80.88 97 LYS A O 1
ATOM 733 N N . ALA A 1 98 ? 16.622 -6.934 1.024 1.00 77.06 98 ALA A N 1
ATOM 734 C CA . ALA A 1 98 ? 17.092 -8.162 0.380 1.00 77.06 98 ALA A CA 1
ATOM 735 C C . ALA A 1 98 ? 17.666 -7.936 -1.032 1.00 77.06 98 ALA A C 1
ATOM 737 O O . ALA A 1 98 ? 18.605 -8.615 -1.415 1.00 77.06 98 ALA A O 1
ATOM 738 N N . TYR A 1 99 ? 17.134 -6.973 -1.794 1.00 68.56 99 TYR A N 1
ATOM 739 C CA . TYR A 1 99 ? 17.622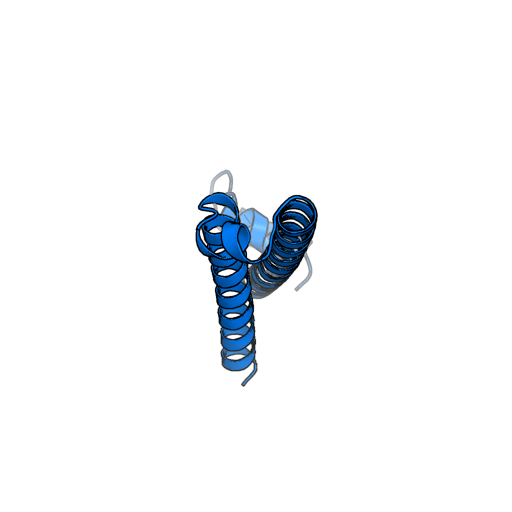 -6.636 -3.143 1.00 68.56 99 TYR A CA 1
ATOM 740 C C . TYR A 1 99 ? 18.676 -5.513 -3.175 1.00 68.56 99 TYR A C 1
ATOM 742 O O . TYR A 1 99 ? 19.010 -5.032 -4.256 1.00 68.56 99 TYR A O 1
ATOM 750 N N . SER A 1 100 ? 19.133 -5.033 -2.013 1.00 67.50 100 SER A N 1
ATOM 751 C CA . SER A 1 100 ? 20.172 -3.993 -1.904 1.00 67.50 100 SER A CA 1
ATOM 752 C C . SER A 1 100 ? 21.502 -4.540 -1.355 1.00 67.50 100 SER A C 1
ATOM 754 O O . SER A 1 100 ? 22.396 -3.742 -1.078 1.00 67.50 100 SER A O 1
ATOM 756 N N . GLN A 1 101 ? 21.609 -5.864 -1.181 1.00 50.72 101 GLN A N 1
ATOM 757 C CA . GLN A 1 101 ? 22.847 -6.610 -0.925 1.00 50.72 101 GLN A CA 1
ATOM 758 C C . GLN A 1 101 ? 23.264 -7.348 -2.194 1.00 50.72 101 GLN A C 1
ATOM 760 O O . GLN A 1 101 ? 24.488 -7.489 -2.391 1.00 50.72 101 GLN A O 1
#